Protein AF-A0AAU9BSV6-F1 (afdb_monomer_lite)

Sequence (162 aa):
MNGNPVDPLQFDFNKLWPATAQIPGYRDWLADVELLVTAFCELFERREAGLRLRTLDKAMCPRFHVDRVPARMICSYGGIGTEWLPEYAFERAKLGMGGCGFPDAESGLIADPTAIRQMPAYAVGLMKGENWEGNEGHGLVHRSPQPTAVQPRRLLLTLDML

Structure (mmCIF, N/CA/C/O backbone):
data_AF-A0AAU9BSV6-F1
#
_entry.id   AF-A0AAU9BSV6-F1
#
loop_
_atom_site.group_PDB
_atom_site.id
_atom_site.type_symbol
_atom_site.label_atom_id
_atom_site.label_alt_id
_atom_site.label_comp_id
_atom_site.label_asym_id
_atom_site.label_entity_id
_atom_site.label_seq_id
_atom_site.pdbx_PDB_ins_code
_atom_site.Cartn_x
_atom_site.Cartn_y
_atom_site.Cartn_z
_atom_site.occupancy
_atom_site.B_iso_or_equiv
_atom_site.auth_seq_id
_atom_site.auth_comp_id
_atom_site.auth_asym_id
_atom_site.auth_atom_id
_atom_site.pdbx_PDB_model_num
ATOM 1 N N . MET A 1 1 ? -9.814 25.399 20.131 1.00 39.91 1 MET A N 1
ATOM 2 C CA . MET A 1 1 ? -9.265 24.968 21.434 1.00 39.91 1 MET A CA 1
ATOM 3 C C . MET A 1 1 ? -7.751 24.979 21.328 1.00 39.91 1 MET A C 1
ATOM 5 O O . MET A 1 1 ? -7.236 24.409 20.374 1.00 39.91 1 MET A O 1
ATOM 9 N N . ASN A 1 2 ? -7.066 25.663 22.247 1.00 41.88 2 ASN A N 1
ATOM 10 C CA . ASN A 1 2 ? -5.603 25.696 22.321 1.00 41.88 2 ASN A CA 1
ATOM 11 C C . ASN A 1 2 ? -5.111 24.335 22.829 1.00 41.88 2 ASN A C 1
ATOM 13 O O . ASN A 1 2 ? -5.189 24.060 24.023 1.00 41.88 2 ASN A O 1
ATOM 17 N N . GLY A 1 3 ? -4.692 23.460 21.917 1.00 45.94 3 GLY A N 1
ATOM 18 C CA . GLY A 1 3 ? -4.106 22.173 22.273 1.00 45.94 3 GLY A CA 1
ATOM 19 C C . GLY A 1 3 ? -2.633 22.355 22.611 1.00 45.94 3 GLY A C 1
ATOM 20 O O . GLY A 1 3 ? -1.863 22.777 21.751 1.00 45.94 3 GLY A O 1
ATOM 21 N N . ASN A 1 4 ? -2.247 22.046 23.850 1.00 50.56 4 ASN A N 1
ATOM 22 C CA . ASN A 1 4 ? -0.838 21.894 24.204 1.00 50.56 4 ASN A CA 1
ATOM 23 C C . ASN A 1 4 ? -0.176 20.860 23.270 1.00 50.56 4 ASN A C 1
ATOM 25 O O . ASN A 1 4 ? -0.841 19.891 22.886 1.00 50.56 4 ASN A O 1
ATOM 29 N N . PRO A 1 5 ? 1.110 21.029 22.910 1.00 51.16 5 PRO A N 1
ATOM 30 C CA . PRO A 1 5 ? 1.828 20.033 22.126 1.00 51.16 5 PRO A CA 1
ATOM 31 C C . PRO A 1 5 ? 1.813 18.690 22.862 1.00 51.16 5 PRO A C 1
ATOM 33 O O . PRO A 1 5 ? 2.170 18.615 24.037 1.00 51.16 5 PRO A O 1
ATOM 36 N N . VAL A 1 6 ? 1.377 17.639 22.174 1.00 59.84 6 VAL A N 1
ATOM 37 C CA . VAL A 1 6 ? 1.406 16.273 22.702 1.00 59.84 6 VAL A CA 1
ATOM 38 C C . VAL A 1 6 ? 2.812 15.719 22.506 1.00 59.84 6 VAL A C 1
ATOM 40 O O . VAL A 1 6 ? 3.292 15.683 21.375 1.00 59.84 6 VAL A O 1
ATOM 43 N N . ASP A 1 7 ? 3.457 15.283 23.590 1.00 68.44 7 ASP A N 1
ATOM 44 C CA . ASP A 1 7 ? 4.712 14.530 23.526 1.00 68.44 7 ASP A CA 1
ATOM 45 C C . ASP A 1 7 ? 4.416 13.067 23.140 1.00 68.44 7 ASP A C 1
ATOM 47 O O . ASP A 1 7 ? 3.870 12.313 23.952 1.00 68.44 7 ASP A O 1
ATOM 51 N N . PRO A 1 8 ? 4.769 12.629 21.919 1.00 52.06 8 PRO A N 1
ATOM 52 C CA . PRO A 1 8 ? 4.440 11.295 21.430 1.00 52.06 8 PRO A CA 1
ATOM 53 C C . PRO A 1 8 ? 5.211 10.168 22.132 1.00 52.06 8 PRO A C 1
ATOM 55 O O . PRO A 1 8 ? 4.870 9.006 21.927 1.00 52.06 8 PRO A O 1
ATOM 58 N N . LEU A 1 9 ? 6.236 10.474 22.935 1.00 61.56 9 LEU A N 1
ATOM 59 C CA . LEU A 1 9 ? 7.009 9.471 23.674 1.00 61.56 9 LEU A CA 1
ATOM 60 C C . LEU A 1 9 ? 6.417 9.149 25.052 1.00 61.56 9 LEU A C 1
ATOM 62 O O . LEU A 1 9 ? 6.755 8.117 25.626 1.00 61.56 9 LEU A O 1
ATOM 66 N N . GLN A 1 10 ? 5.548 10.012 25.584 1.00 63.00 10 GLN A N 1
ATOM 67 C CA . GLN A 1 10 ? 4.940 9.841 26.912 1.00 63.00 10 GLN A CA 1
ATOM 68 C C . GLN A 1 10 ? 3.413 9.775 26.884 1.00 63.00 10 GLN A C 1
ATOM 70 O O . GLN A 1 10 ? 2.780 9.448 27.890 1.00 63.00 10 GLN A O 1
ATOM 75 N N . PHE A 1 11 ? 2.799 10.103 25.751 1.00 49.66 11 PHE A N 1
ATOM 76 C CA . PHE A 1 11 ? 1.355 10.142 25.640 1.00 49.66 11 PHE A CA 1
ATOM 77 C C . PHE A 1 11 ? 0.768 8.734 25.510 1.00 49.66 11 PHE A C 1
ATOM 79 O O . PHE A 1 11 ? 1.055 7.999 24.567 1.00 49.66 11 PHE A O 1
ATOM 86 N N . ASP A 1 12 ? -0.089 8.363 26.458 1.00 60.44 12 ASP A N 1
ATOM 87 C CA . ASP A 1 12 ? -0.846 7.115 26.409 1.00 60.44 12 ASP A CA 1
ATOM 88 C C . ASP A 1 12 ? -1.968 7.228 25.369 1.00 60.44 12 ASP A C 1
ATOM 90 O O . ASP A 1 12 ? -3.077 7.690 25.655 1.00 60.44 12 ASP A O 1
ATOM 94 N N . PHE A 1 13 ? -1.666 6.809 24.139 1.00 57.00 13 PHE A N 1
ATOM 95 C CA . PHE A 1 13 ? -2.600 6.846 23.014 1.00 57.00 13 PHE A CA 1
ATOM 96 C C . PHE A 1 13 ? -3.871 6.014 23.255 1.00 57.00 13 PHE A C 1
ATOM 98 O O . PHE A 1 13 ? -4.887 6.285 22.616 1.00 57.00 13 PHE A O 1
ATOM 105 N N . ASN A 1 14 ? -3.885 5.083 24.220 1.00 54.94 14 ASN A N 1
ATOM 106 C CA . ASN A 1 14 ? -5.100 4.343 24.581 1.00 54.94 14 ASN A CA 1
ATOM 107 C C . ASN A 1 14 ? -6.168 5.247 25.223 1.00 54.94 14 ASN A C 1
ATOM 109 O O . ASN A 1 14 ? -7.356 4.931 25.188 1.00 54.94 14 ASN A O 1
ATOM 113 N N . LYS A 1 15 ? -5.776 6.412 25.763 1.00 57.50 15 LYS A N 1
ATOM 114 C CA . LYS A 1 15 ? -6.696 7.409 26.337 1.00 57.50 15 LYS A CA 1
ATOM 115 C C . LYS A 1 15 ? -7.340 8.333 25.300 1.00 57.50 15 LYS A C 1
ATOM 117 O O . LYS A 1 15 ? -8.209 9.120 25.668 1.00 57.50 15 LYS A O 1
ATOM 122 N N . LEU A 1 16 ? -6.969 8.243 24.016 1.00 62.22 16 LEU A N 1
ATOM 123 C CA . LEU A 1 16 ? -7.669 8.964 22.935 1.00 62.22 16 LEU A CA 1
ATOM 124 C C . LEU A 1 16 ? -9.092 8.445 22.723 1.00 62.22 16 LEU A C 1
ATOM 126 O O . LEU A 1 16 ? -9.972 9.201 22.312 1.00 62.22 16 LEU A O 1
ATOM 130 N N . TRP A 1 17 ? -9.305 7.163 23.018 1.00 59.22 17 TRP A N 1
ATOM 131 C CA . TRP A 1 17 ? -10.446 6.395 22.534 1.00 59.22 17 TRP A CA 1
ATOM 132 C C . TRP A 1 17 ? -11.828 6.760 23.116 1.00 59.22 17 TRP A C 1
ATOM 134 O O . TRP A 1 17 ? -12.829 6.421 22.489 1.00 59.22 17 TRP A O 1
ATOM 144 N N . PRO A 1 18 ? -11.960 7.518 24.226 1.00 58.06 18 PRO A N 1
ATOM 145 C CA . PRO A 1 18 ? -13.257 8.100 24.590 1.00 58.06 18 PRO A CA 1
ATOM 146 C C . PRO A 1 18 ? -13.505 9.492 23.983 1.00 58.06 18 PRO A C 1
ATOM 148 O O . PRO A 1 18 ? -14.653 9.867 23.756 1.00 58.06 18 PRO A O 1
ATOM 151 N N . ALA A 1 19 ? -12.454 10.280 23.726 1.00 66.00 19 ALA A N 1
ATOM 152 C CA . ALA A 1 19 ? -12.591 11.689 23.339 1.00 66.00 19 ALA A CA 1
ATOM 153 C C . ALA A 1 19 ? -12.900 11.873 21.844 1.00 66.00 19 ALA A C 1
ATOM 155 O O . ALA A 1 19 ? -13.589 12.817 21.459 1.00 66.00 19 ALA A O 1
ATOM 156 N N . THR A 1 20 ? -12.419 10.959 20.999 1.00 68.81 20 THR A N 1
ATOM 157 C CA . THR A 1 20 ? -12.644 10.976 19.546 1.00 68.81 20 THR A CA 1
ATOM 158 C C . THR A 1 20 ? -13.966 10.337 19.128 1.00 68.81 20 THR A C 1
ATOM 160 O O . THR A 1 20 ? -14.391 10.536 17.993 1.00 68.81 20 THR A O 1
ATOM 163 N N . ALA A 1 21 ? -14.660 9.642 20.038 1.00 70.44 21 ALA A N 1
ATOM 164 C CA . ALA A 1 21 ? -15.938 8.984 19.755 1.00 70.44 21 ALA A CA 1
ATOM 165 C C . ALA A 1 21 ? -17.048 9.947 19.299 1.00 70.44 21 ALA A C 1
ATOM 167 O O . ALA A 1 21 ? -18.020 9.527 18.676 1.00 70.44 21 ALA A O 1
ATOM 168 N N . GLN A 1 22 ? -16.889 11.238 19.597 1.00 76.88 22 GLN A N 1
ATOM 169 C CA . GLN A 1 22 ? -17.812 12.305 19.212 1.00 76.88 22 GLN A CA 1
ATOM 170 C C . GLN A 1 22 ? -17.603 12.800 17.770 1.00 76.88 22 GLN A C 1
ATOM 172 O O . GLN A 1 22 ? -18.392 13.607 17.282 1.00 76.88 22 GLN A O 1
ATOM 177 N N . ILE A 1 23 ? -16.538 12.367 17.083 1.00 82.31 23 ILE A N 1
ATOM 178 C CA . ILE A 1 23 ? -16.285 12.749 15.690 1.00 82.31 23 ILE A CA 1
ATOM 179 C C . ILE A 1 23 ? -17.339 12.066 14.800 1.00 82.31 23 ILE A C 1
ATOM 181 O O . ILE A 1 23 ? -17.473 10.839 14.855 1.00 82.31 23 ILE A O 1
ATOM 185 N N . PRO A 1 24 ? -18.080 12.813 13.957 1.00 84.00 24 PRO A N 1
ATOM 186 C CA . PRO A 1 24 ? -19.007 12.214 13.002 1.00 84.00 24 PRO A CA 1
ATOM 187 C C . PRO A 1 24 ? -18.316 11.155 12.132 1.00 84.00 24 PRO A C 1
ATOM 189 O O . PRO A 1 24 ? -17.232 11.395 11.605 1.00 84.00 24 PRO A O 1
ATOM 192 N N . GLY A 1 25 ? -18.932 9.978 12.001 1.00 85.69 25 GLY A N 1
ATOM 193 C CA . GLY A 1 25 ? -18.373 8.844 11.255 1.00 85.69 25 GLY A CA 1
ATOM 194 C C . GLY A 1 25 ? -17.361 7.988 12.026 1.00 85.69 25 GLY A C 1
ATOM 195 O O . GLY A 1 25 ? -16.912 6.979 11.497 1.00 85.69 25 GLY A O 1
ATOM 196 N N . TYR A 1 26 ? -17.025 8.320 13.280 1.00 84.94 26 TYR A N 1
ATOM 197 C CA . TYR A 1 26 ? -16.110 7.510 14.095 1.00 84.94 26 TYR A CA 1
ATOM 198 C C . TYR A 1 26 ? -16.580 6.059 14.256 1.00 84.94 26 TYR A C 1
ATOM 200 O O . TYR A 1 26 ? -15.791 5.132 14.093 1.00 84.94 26 TYR A O 1
ATOM 208 N N . ARG A 1 27 ? -17.868 5.860 14.570 1.00 85.50 27 ARG A N 1
ATOM 209 C CA . ARG A 1 27 ? -18.440 4.518 14.763 1.00 85.50 27 ARG A CA 1
ATOM 210 C C . ARG A 1 27 ? -18.435 3.710 13.469 1.00 85.50 27 ARG A C 1
ATOM 212 O O . ARG A 1 27 ? -18.104 2.533 13.516 1.00 85.50 27 ARG A O 1
ATOM 219 N N . ASP A 1 28 ? -18.755 4.350 12.349 1.00 90.44 28 ASP A N 1
ATOM 220 C CA . ASP A 1 28 ? -18.769 3.702 11.035 1.00 90.44 28 ASP A CA 1
ATOM 221 C C . ASP A 1 28 ? -17.349 3.331 10.596 1.00 90.44 28 ASP A C 1
ATOM 223 O O . ASP A 1 28 ? -17.113 2.220 10.138 1.00 90.44 28 ASP A O 1
ATOM 227 N N . TRP A 1 29 ? -16.379 4.226 10.812 1.00 89.75 29 TRP A N 1
ATOM 228 C CA . TRP A 1 29 ? -14.970 3.946 10.543 1.00 89.75 29 TRP A CA 1
ATOM 229 C C . TRP A 1 29 ? -14.430 2.811 11.419 1.00 89.75 29 TRP A C 1
ATOM 231 O O . TRP A 1 29 ? -13.718 1.944 10.924 1.00 89.75 29 TRP A O 1
ATOM 241 N N . LEU A 1 30 ? -14.783 2.783 12.708 1.00 89.56 30 LEU A N 1
ATOM 242 C CA . LEU A 1 30 ? -14.380 1.696 13.596 1.00 89.56 30 LEU A CA 1
ATOM 243 C C . LEU A 1 30 ? -14.987 0.356 13.161 1.00 89.56 30 LEU A C 1
ATOM 245 O O . LEU A 1 30 ? -14.270 -0.640 13.122 1.00 89.56 30 LEU A O 1
ATOM 249 N N . ALA A 1 31 ? -16.272 0.344 12.798 1.00 90.94 31 ALA A N 1
ATOM 250 C CA . ALA A 1 31 ? -16.939 -0.848 12.283 1.00 90.94 31 ALA A CA 1
ATOM 251 C C . ALA A 1 31 ? -16.301 -1.342 10.974 1.00 90.94 31 ALA A C 1
ATOM 253 O O . ALA A 1 31 ? -16.149 -2.544 10.783 1.00 90.94 31 ALA A O 1
ATOM 254 N N . ASP A 1 32 ? -15.878 -0.431 10.093 1.00 95.12 32 ASP A N 1
ATOM 255 C CA . ASP A 1 32 ? -15.148 -0.788 8.875 1.00 95.12 32 ASP A CA 1
ATOM 256 C C . ASP A 1 32 ? -13.770 -1.390 9.191 1.00 95.12 32 ASP A C 1
ATOM 258 O O . ASP A 1 32 ? -13.434 -2.456 8.684 1.00 95.12 32 ASP A O 1
ATOM 262 N N . VAL A 1 33 ? -12.992 -0.785 10.096 1.00 94.62 33 VAL A 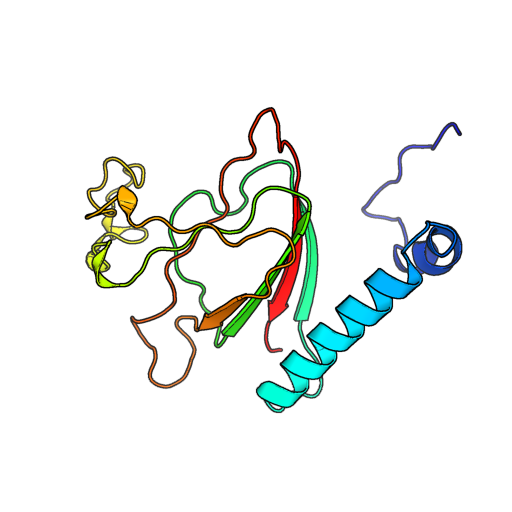N 1
ATOM 263 C CA . VAL A 1 33 ? -11.704 -1.355 10.532 1.00 94.62 33 VAL A CA 1
ATOM 264 C C . VAL A 1 33 ? -11.894 -2.745 11.153 1.00 94.62 33 VAL A C 1
ATOM 266 O O . VAL A 1 33 ? -11.126 -3.655 10.844 1.00 94.62 33 VAL A O 1
ATOM 269 N N . GLU A 1 34 ? -12.915 -2.929 11.994 1.00 95.38 34 GLU A N 1
ATOM 270 C CA . GLU A 1 34 ? -13.261 -4.224 12.594 1.00 95.38 34 GLU A CA 1
ATOM 271 C C . GLU A 1 34 ? -13.641 -5.261 11.531 1.00 95.38 34 GLU A C 1
ATOM 273 O O . GLU A 1 34 ? -13.161 -6.396 11.585 1.00 95.38 34 GLU A O 1
ATOM 278 N N . LEU A 1 35 ? -14.428 -4.864 10.526 1.00 97.00 35 LEU A N 1
ATOM 279 C CA . LEU A 1 35 ? -14.781 -5.708 9.388 1.00 97.00 35 LEU A CA 1
ATOM 280 C C . LEU A 1 35 ? -13.534 -6.139 8.609 1.00 97.00 35 LEU A C 1
ATOM 282 O O . LEU A 1 35 ? -13.371 -7.325 8.327 1.00 97.00 35 LEU A O 1
ATOM 286 N N . LEU A 1 36 ? -12.642 -5.203 8.277 1.00 97.69 36 LEU A N 1
ATOM 287 C CA . LEU A 1 36 ? -11.437 -5.503 7.503 1.00 97.69 36 LEU A CA 1
ATOM 288 C C . LEU A 1 36 ? -10.462 -6.401 8.273 1.00 97.69 36 LEU A C 1
ATOM 290 O O . LEU A 1 36 ? -9.885 -7.315 7.687 1.00 97.69 36 LEU A O 1
ATOM 294 N N . VAL A 1 37 ? -10.292 -6.172 9.580 1.00 97.38 37 VAL A N 1
ATOM 295 C CA . VAL A 1 37 ? -9.463 -7.033 10.438 1.00 97.38 37 VAL A CA 1
ATOM 296 C C . VAL A 1 37 ? -10.058 -8.430 10.540 1.00 97.38 37 VAL A C 1
ATOM 298 O O . VAL A 1 37 ? -9.333 -9.402 10.341 1.00 97.38 37 VAL A O 1
ATOM 301 N N . THR A 1 38 ? -11.363 -8.533 10.795 1.00 97.25 38 THR A N 1
ATOM 302 C CA . THR A 1 38 ? -12.063 -9.821 10.884 1.00 97.25 38 THR A CA 1
ATOM 303 C C . THR A 1 38 ? -11.934 -10.597 9.578 1.00 97.25 38 THR A C 1
ATOM 305 O O . THR A 1 38 ? -11.445 -11.723 9.588 1.00 97.25 38 THR A O 1
ATOM 308 N N . ALA A 1 39 ? -12.252 -9.969 8.444 1.00 97.81 39 ALA A N 1
ATOM 309 C CA . ALA A 1 39 ? -12.161 -10.599 7.130 1.00 97.81 39 ALA A CA 1
ATOM 310 C C . ALA A 1 39 ? -10.730 -11.046 6.788 1.00 97.81 39 ALA A C 1
ATOM 312 O O . ALA A 1 39 ? -10.536 -12.126 6.233 1.00 97.81 39 ALA A O 1
ATOM 313 N N . PHE A 1 40 ? -9.713 -10.246 7.128 1.00 98.19 40 PHE A N 1
ATOM 314 C CA . PHE A 1 40 ? -8.312 -10.616 6.919 1.00 98.19 40 PHE A CA 1
ATOM 315 C C . PHE A 1 40 ? -7.896 -11.811 7.788 1.00 98.19 40 PHE A C 1
ATOM 317 O O . PHE A 1 40 ? -7.263 -12.742 7.292 1.00 98.19 40 PHE A O 1
ATOM 324 N N . CYS A 1 41 ? -8.259 -11.801 9.073 1.00 97.56 41 CYS A N 1
ATOM 325 C CA . CYS A 1 41 ? -7.984 -12.897 10.001 1.00 97.56 41 CYS A CA 1
ATOM 326 C C . CYS A 1 41 ? -8.661 -14.200 9.561 1.00 97.56 41 CYS A C 1
ATOM 328 O O . CYS A 1 41 ? -8.006 -15.239 9.539 1.00 97.56 41 CYS A O 1
ATOM 330 N N . GLU A 1 42 ? -9.933 -14.143 9.163 1.00 97.94 42 GLU A N 1
ATOM 331 C CA . GLU A 1 42 ? -10.675 -15.302 8.657 1.00 97.94 42 GLU A CA 1
ATOM 332 C C . GLU A 1 42 ? -10.061 -15.849 7.367 1.00 97.94 42 GLU A C 1
ATOM 334 O O . GLU A 1 42 ? -9.821 -17.050 7.265 1.00 97.94 42 GLU A O 1
ATOM 339 N N . LEU A 1 43 ? -9.736 -14.975 6.407 1.00 97.56 43 LEU A N 1
ATOM 340 C CA . LEU A 1 43 ? -9.166 -15.372 5.117 1.00 97.56 43 LEU A CA 1
ATOM 341 C C . LEU A 1 43 ? -7.833 -16.121 5.250 1.00 97.56 43 LEU A C 1
ATOM 343 O O . LEU A 1 43 ? -7.528 -16.983 4.428 1.00 97.56 43 LEU A O 1
ATOM 347 N N . PHE A 1 44 ? -7.028 -15.771 6.252 1.00 96.81 44 PHE A N 1
ATOM 348 C CA . PHE A 1 44 ? -5.701 -16.351 6.468 1.00 96.81 44 PHE A CA 1
ATOM 349 C C . PHE A 1 44 ? -5.614 -17.276 7.679 1.00 96.81 44 PHE A C 1
ATOM 351 O O . PHE A 1 44 ? -4.504 -17.643 8.072 1.00 96.81 44 PHE A O 1
ATOM 358 N N . GLU A 1 45 ? -6.758 -17.627 8.270 1.00 97.00 45 GLU A N 1
ATOM 359 C CA . GLU A 1 45 ? -6.862 -18.499 9.443 1.00 97.00 45 GLU A CA 1
ATOM 360 C C . GLU A 1 45 ? -5.959 -18.037 10.605 1.00 97.00 45 GLU A C 1
ATOM 362 O O . GLU A 1 45 ? -5.267 -18.820 11.262 1.00 97.00 45 GLU A O 1
ATOM 367 N N . ARG A 1 46 ? -5.933 -16.723 10.859 1.00 96.12 46 ARG A N 1
ATOM 368 C CA . ARG A 1 46 ? -5.152 -16.102 11.938 1.00 96.12 46 ARG A CA 1
ATOM 369 C C . ARG A 1 46 ? -6.057 -15.666 13.080 1.00 96.12 46 ARG A C 1
ATOM 371 O O . ARG A 1 46 ? -7.160 -15.180 12.871 1.00 96.12 46 ARG A O 1
ATOM 378 N N . ARG A 1 47 ? -5.554 -15.788 14.313 1.00 94.19 47 ARG A N 1
ATOM 379 C CA . ARG A 1 47 ? -6.244 -15.278 15.511 1.00 94.19 47 ARG A CA 1
ATOM 380 C C . ARG A 1 47 ? -6.217 -13.748 15.581 1.00 94.19 47 ARG A C 1
ATOM 382 O O . ARG A 1 47 ? -7.118 -13.139 16.143 1.00 94.19 47 ARG A O 1
ATOM 389 N N . GLU A 1 48 ? -5.153 -13.142 15.074 1.00 91.94 48 GLU A N 1
ATOM 390 C CA . GLU A 1 48 ? -4.896 -11.708 15.155 1.00 91.94 48 GLU A CA 1
ATOM 391 C C . GLU A 1 48 ? -4.081 -11.236 13.951 1.00 91.94 48 GLU A C 1
ATOM 393 O O . GLU A 1 48 ? -3.394 -12.027 13.301 1.00 91.94 48 GLU A O 1
ATOM 398 N N . ALA A 1 49 ? -4.160 -9.935 13.671 1.00 95.06 49 ALA A N 1
ATOM 399 C CA . ALA A 1 49 ? -3.445 -9.279 12.588 1.00 95.06 49 ALA A CA 1
ATOM 400 C C . ALA A 1 49 ? -2.636 -8.094 13.119 1.00 95.06 49 ALA A C 1
ATOM 402 O O . ALA A 1 49 ? -3.054 -7.377 14.033 1.00 95.06 49 ALA A O 1
ATOM 403 N N . GLY A 1 50 ? -1.484 -7.854 12.503 1.00 96.06 50 GLY A N 1
ATOM 404 C CA . GLY A 1 50 ? -0.674 -6.676 12.749 1.00 96.06 50 GLY A CA 1
ATOM 405 C C . GLY A 1 50 ? -1.333 -5.475 12.090 1.00 96.06 50 GLY A C 1
ATOM 406 O O . GLY A 1 50 ? -1.221 -5.301 10.879 1.00 96.06 50 GLY A O 1
ATOM 407 N N . LEU A 1 51 ? -2.014 -4.642 12.876 1.00 95.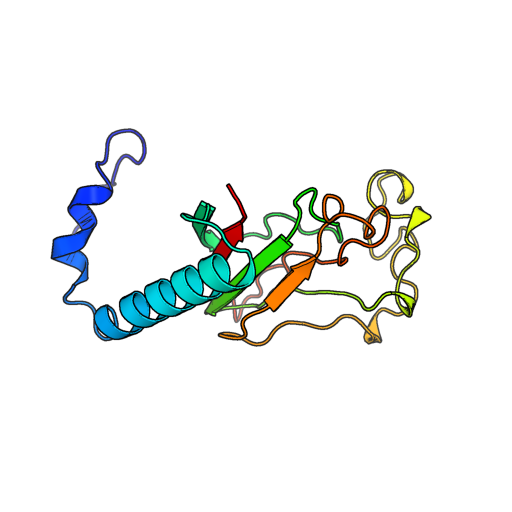56 51 LEU A N 1
ATOM 408 C CA . LEU A 1 51 ? -2.666 -3.433 12.382 1.00 95.56 51 LEU A CA 1
ATOM 409 C C . LEU A 1 51 ? -1.724 -2.234 12.441 1.00 95.56 51 LEU A C 1
ATOM 411 O O . LEU A 1 51 ? -1.108 -1.938 13.466 1.00 95.56 51 LEU A O 1
ATOM 415 N N . ARG A 1 52 ? -1.669 -1.477 11.346 1.00 95.19 52 ARG A N 1
ATOM 416 C CA . ARG A 1 52 ? -0.977 -0.191 11.304 1.00 95.19 52 ARG A CA 1
ATOM 417 C C . ARG A 1 52 ? -1.838 0.848 10.603 1.00 95.19 52 ARG A C 1
ATOM 419 O O . ARG A 1 52 ? -2.173 0.701 9.434 1.00 95.19 52 ARG A O 1
ATOM 426 N N . LEU A 1 53 ? -2.121 1.936 11.312 1.00 93.19 53 LEU A N 1
ATOM 427 C CA . LEU A 1 53 ? -2.803 3.114 10.788 1.00 93.19 53 LEU A CA 1
ATOM 428 C C . LEU A 1 53 ? -1.833 4.298 10.788 1.00 93.19 53 LEU A C 1
ATOM 430 O O . LEU A 1 53 ? -1.206 4.590 11.807 1.00 93.19 53 LEU A O 1
ATOM 434 N N . ARG A 1 54 ? -1.674 4.976 9.648 1.00 91.44 54 ARG A N 1
ATOM 435 C CA . ARG A 1 54 ? -0.758 6.117 9.518 1.00 91.44 54 ARG A CA 1
ATOM 436 C C . ARG A 1 54 ? -1.357 7.241 8.693 1.00 91.44 54 ARG A C 1
ATOM 438 O O . ARG A 1 54 ? -1.831 7.018 7.584 1.00 91.44 54 ARG A O 1
ATOM 445 N N . THR A 1 55 ? -1.199 8.463 9.185 1.00 91.75 55 THR A N 1
ATOM 446 C CA . THR A 1 55 ? -1.313 9.669 8.361 1.00 91.75 55 THR A CA 1
ATOM 447 C C . THR A 1 55 ? 0.042 9.954 7.725 1.00 91.75 55 THR A C 1
ATOM 449 O O . THR A 1 55 ? 1.058 9.998 8.419 1.00 91.75 55 THR A O 1
ATOM 452 N N . LEU A 1 56 ? 0.068 10.125 6.407 1.00 89.62 56 LEU A N 1
ATOM 453 C CA . LEU A 1 56 ? 1.285 10.309 5.621 1.00 89.62 56 LEU A CA 1
ATOM 454 C C . LEU A 1 56 ? 1.192 11.604 4.821 1.00 89.62 56 LEU A C 1
ATOM 456 O O . LEU A 1 56 ? 0.241 11.788 4.071 1.00 89.62 56 LEU A O 1
ATOM 460 N N . ASP A 1 57 ? 2.192 12.468 4.960 1.00 89.44 57 ASP A N 1
ATOM 461 C CA . ASP A 1 57 ? 2.421 13.690 4.166 1.00 89.44 57 ASP A CA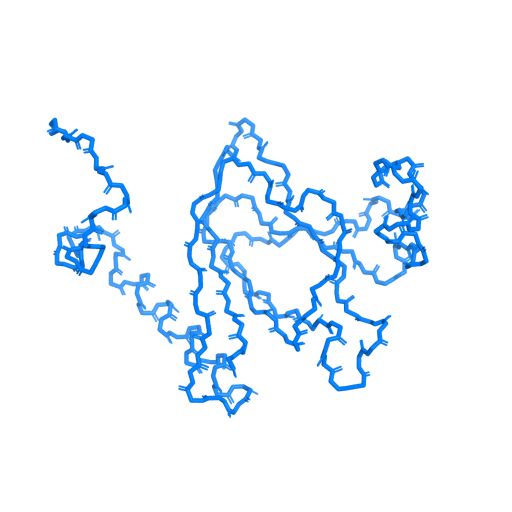 1
ATOM 462 C C . ASP A 1 57 ? 3.697 13.604 3.311 1.00 89.44 57 ASP A C 1
ATOM 464 O O . ASP A 1 57 ? 4.093 14.555 2.642 1.00 89.44 57 ASP A O 1
ATOM 468 N N . LYS A 1 58 ? 4.321 12.424 3.292 1.00 89.06 58 LYS A N 1
ATOM 469 C CA . LYS A 1 58 ? 5.425 12.046 2.411 1.00 89.06 58 LYS A CA 1
ATOM 470 C C . LYS A 1 58 ? 5.293 10.581 2.014 1.00 89.06 58 LYS A C 1
ATOM 472 O O . LYS A 1 58 ? 4.744 9.774 2.771 1.00 89.06 58 LYS A O 1
ATOM 477 N N . ALA A 1 59 ? 5.822 10.224 0.847 1.00 86.94 59 ALA A N 1
ATOM 478 C CA . ALA A 1 59 ? 5.897 8.831 0.433 1.00 86.94 59 ALA A CA 1
ATOM 479 C C . ALA A 1 59 ? 6.847 8.052 1.361 1.00 86.94 59 ALA A C 1
ATOM 481 O O . ALA A 1 59 ? 8.004 8.432 1.528 1.00 86.94 59 ALA A O 1
ATOM 482 N N . MET A 1 60 ? 6.368 6.962 1.975 1.00 85.31 60 MET A N 1
ATOM 483 C CA . MET A 1 60 ? 7.220 6.105 2.822 1.00 85.31 60 MET A CA 1
ATOM 484 C C . MET A 1 60 ? 8.182 5.259 1.986 1.00 85.31 60 MET A C 1
ATOM 486 O O . MET A 1 60 ? 9.352 5.125 2.327 1.00 85.31 60 MET A O 1
ATOM 490 N N . CYS A 1 61 ? 7.668 4.713 0.884 1.00 91.69 61 CYS A N 1
ATOM 491 C CA . CYS A 1 61 ? 8.391 3.865 -0.054 1.00 91.69 61 CYS A CA 1
ATOM 492 C C . CYS A 1 61 ? 8.130 4.410 -1.465 1.00 91.69 61 CYS A C 1
ATOM 494 O O . CYS A 1 61 ? 7.233 3.908 -2.142 1.00 91.69 61 CYS A O 1
ATOM 496 N N . PRO A 1 62 ? 8.825 5.489 -1.875 1.00 92.25 62 PRO A N 1
ATOM 497 C CA . PRO A 1 62 ? 8.575 6.161 -3.153 1.00 92.25 62 PRO A CA 1
ATOM 498 C C . PRO A 1 62 ? 9.037 5.349 -4.366 1.00 92.25 62 PRO A C 1
ATOM 500 O O . PRO A 1 62 ? 8.639 5.656 -5.483 1.00 92.25 62 PRO A O 1
ATOM 503 N N . ARG A 1 63 ? 9.880 4.331 -4.153 1.00 94.94 63 ARG A N 1
ATOM 504 C CA . ARG A 1 63 ? 10.326 3.412 -5.202 1.00 94.94 63 ARG A CA 1
ATOM 505 C C . ARG A 1 63 ? 9.452 2.166 -5.248 1.00 94.94 63 ARG A C 1
ATOM 507 O O . ARG A 1 63 ? 9.018 1.674 -4.199 1.00 94.94 63 ARG A O 1
ATOM 514 N N . PHE A 1 64 ? 9.238 1.652 -6.451 1.00 97.12 64 PHE A N 1
ATOM 515 C CA . PHE A 1 64 ? 8.622 0.353 -6.673 1.00 97.12 64 PHE A CA 1
ATOM 516 C C . PHE A 1 64 ? 9.431 -0.742 -5.981 1.00 97.12 64 PHE A C 1
ATOM 518 O O . PHE A 1 64 ? 10.651 -0.845 -6.117 1.00 97.12 64 PHE A O 1
ATOM 525 N N . HIS A 1 65 ? 8.731 -1.534 -5.181 1.00 96.62 65 HIS A N 1
ATOM 526 C CA . HIS A 1 65 ? 9.302 -2.609 -4.391 1.00 96.62 65 HIS A CA 1
ATOM 527 C C . HIS A 1 65 ? 8.268 -3.712 -4.185 1.00 96.62 65 HIS A C 1
ATOM 529 O O . HIS A 1 65 ? 7.101 -3.588 -4.557 1.00 96.62 65 HIS A O 1
ATOM 535 N N . VAL A 1 66 ? 8.734 -4.788 -3.568 1.00 96.88 66 VAL A N 1
ATOM 536 C CA . VAL A 1 66 ? 7.919 -5.899 -3.091 1.00 96.88 66 VAL A CA 1
ATOM 537 C C . VAL A 1 66 ? 8.072 -5.994 -1.581 1.00 96.88 66 VAL A C 1
ATOM 539 O O . VAL A 1 66 ? 9.143 -5.699 -1.038 1.00 96.88 66 VAL A O 1
ATOM 542 N N . ASP A 1 67 ? 7.012 -6.408 -0.899 1.00 96.06 67 ASP A N 1
ATOM 543 C CA . ASP A 1 67 ? 7.069 -6.655 0.536 1.00 96.06 67 ASP A CA 1
ATOM 544 C C . ASP A 1 67 ? 7.598 -8.064 0.832 1.00 96.06 67 ASP A C 1
ATOM 546 O O . ASP A 1 67 ? 7.248 -9.039 0.165 1.00 96.06 67 ASP A O 1
ATOM 550 N N . ARG A 1 68 ? 8.398 -8.187 1.897 1.00 95.44 68 ARG A N 1
ATOM 551 C CA . ARG A 1 68 ? 8.844 -9.476 2.457 1.00 95.44 68 ARG A CA 1
ATOM 552 C C . ARG A 1 68 ? 7.922 -9.929 3.586 1.00 95.44 68 ARG A C 1
ATOM 554 O O . ARG A 1 68 ? 8.345 -10.090 4.727 1.00 95.44 68 ARG A O 1
ATOM 561 N N . VAL A 1 69 ? 6.647 -10.071 3.252 1.00 96.12 69 VAL A N 1
ATOM 562 C CA . VAL A 1 69 ? 5.594 -10.647 4.100 1.00 96.12 69 VAL A CA 1
ATOM 563 C C . VAL A 1 69 ? 4.828 -11.687 3.277 1.00 96.12 69 VAL A C 1
ATOM 565 O O . VAL A 1 69 ? 4.956 -11.675 2.051 1.00 96.12 69 VAL A O 1
ATOM 568 N N . PRO A 1 70 ? 4.045 -12.590 3.890 1.00 96.31 70 PRO A N 1
ATOM 569 C CA . PRO A 1 70 ? 3.205 -13.505 3.122 1.00 96.31 70 PRO A CA 1
ATOM 570 C C . PRO A 1 70 ? 2.126 -12.743 2.343 1.00 96.31 70 PRO A C 1
ATOM 572 O O . PRO A 1 70 ? 2.056 -12.797 1.118 1.00 96.31 70 PRO A O 1
ATOM 575 N N . ALA A 1 71 ? 1.325 -11.944 3.039 1.00 97.19 71 ALA A N 1
ATOM 576 C CA . ALA A 1 71 ? 0.372 -11.045 2.413 1.00 97.19 71 ALA A CA 1
ATOM 577 C C . ALA A 1 71 ? 0.194 -9.783 3.252 1.00 97.19 71 ALA A C 1
ATOM 579 O O . ALA A 1 71 ? 0.378 -9.809 4.471 1.00 97.19 71 ALA A O 1
ATOM 580 N N . ARG A 1 72 ? -0.193 -8.700 2.579 1.00 97.94 72 ARG A N 1
ATOM 581 C CA . ARG A 1 72 ? -0.565 -7.428 3.190 1.00 97.94 72 ARG A CA 1
ATOM 582 C C . ARG A 1 72 ? -1.898 -6.965 2.636 1.00 97.94 72 ARG A C 1
ATOM 584 O O . ARG A 1 72 ? -2.067 -6.871 1.419 1.00 97.94 72 ARG A O 1
ATOM 591 N N . MET A 1 73 ? -2.819 -6.610 3.521 1.00 98.31 73 MET A N 1
ATOM 592 C CA . MET A 1 73 ? -3.961 -5.789 3.140 1.00 98.31 73 MET A CA 1
ATOM 593 C C . MET A 1 73 ? -3.565 -4.317 3.213 1.00 98.31 73 MET A C 1
ATOM 595 O O . MET A 1 73 ? -2.885 -3.901 4.151 1.00 98.31 73 MET A O 1
ATOM 599 N N . ILE A 1 74 ? -4.011 -3.518 2.253 1.00 97.62 74 ILE A N 1
ATOM 600 C CA . ILE A 1 74 ? -3.796 -2.075 2.224 1.00 97.62 74 ILE A CA 1
ATOM 601 C C . ILE A 1 74 ? -5.094 -1.359 1.856 1.00 97.62 74 ILE A C 1
ATOM 603 O O . ILE A 1 74 ? -5.796 -1.757 0.929 1.00 97.62 74 ILE A O 1
ATOM 607 N N . CYS A 1 75 ? -5.409 -0.290 2.581 1.00 97.44 75 CYS A N 1
ATOM 608 C CA . CYS A 1 75 ? -6.540 0.584 2.294 1.00 97.44 75 CYS A CA 1
ATOM 609 C C . CYS A 1 75 ? -6.123 2.040 2.515 1.00 97.44 75 CYS A C 1
ATOM 611 O O . CYS A 1 75 ? -5.593 2.399 3.569 1.00 97.44 75 CYS A O 1
ATOM 613 N N . SER A 1 76 ? -6.339 2.889 1.510 1.00 94.56 76 SER A N 1
ATOM 614 C CA . SER A 1 76 ? -6.181 4.340 1.651 1.00 94.56 76 SER A CA 1
ATOM 615 C C . SER A 1 76 ? -7.553 4.962 1.895 1.00 94.56 76 SER A C 1
ATOM 617 O O . SER A 1 76 ? -8.267 5.260 0.942 1.00 94.56 76 SER A O 1
ATOM 619 N N . TYR A 1 77 ? -7.923 5.160 3.162 1.00 91.44 77 TYR A N 1
ATOM 620 C CA . TYR A 1 77 ? -9.210 5.752 3.557 1.00 91.44 77 TYR A CA 1
ATOM 621 C C . TYR A 1 77 ? -9.407 7.175 3.043 1.00 91.44 77 TYR A C 1
ATOM 623 O O . TYR A 1 77 ? -10.524 7.645 2.904 1.00 91.44 77 TYR A O 1
ATOM 631 N N . GLY A 1 78 ? -8.330 7.899 2.779 1.00 88.50 78 GLY A N 1
ATOM 632 C CA . GLY A 1 78 ? -8.416 9.229 2.200 1.00 88.50 78 GLY A CA 1
ATOM 633 C C . GLY A 1 78 ? -7.074 9.643 1.641 1.00 88.50 78 GLY A C 1
ATOM 634 O O . GLY A 1 78 ? -6.040 9.223 2.158 1.00 88.50 78 GLY A O 1
ATOM 635 N N . GLY A 1 79 ? -7.094 10.467 0.596 1.00 90.44 79 GLY A N 1
ATOM 636 C CA . GLY A 1 79 ? -5.899 10.879 -0.136 1.00 90.44 79 GLY A CA 1
ATOM 637 C C . GLY A 1 79 ? -5.498 9.901 -1.241 1.00 90.44 79 GLY A C 1
ATOM 638 O O . GLY A 1 79 ? -6.294 9.081 -1.693 1.00 90.44 79 GLY A O 1
ATOM 639 N N . ILE A 1 80 ? -4.257 10.034 -1.706 1.00 93.38 80 ILE A N 1
ATOM 640 C CA . ILE A 1 80 ? -3.746 9.309 -2.872 1.00 93.38 80 ILE A CA 1
ATOM 641 C C . ILE A 1 80 ? -3.472 7.823 -2.557 1.00 93.38 80 ILE A C 1
ATOM 643 O O . ILE A 1 80 ? -2.786 7.479 -1.588 1.00 93.38 80 ILE A O 1
ATOM 647 N N . GLY A 1 81 ? -4.050 6.921 -3.351 1.00 95.31 81 GLY A N 1
ATOM 648 C CA . GLY A 1 81 ? -3.976 5.477 -3.114 1.00 95.31 81 GLY A CA 1
ATOM 649 C C . GLY A 1 81 ? -2.676 4.853 -3.607 1.00 95.31 81 GLY A C 1
ATOM 650 O O . GLY A 1 81 ? -1.998 5.412 -4.450 1.00 95.31 81 GLY A O 1
ATOM 651 N N . THR A 1 82 ? -2.298 3.699 -3.066 1.00 96.81 82 THR A N 1
ATOM 652 C CA . THR A 1 82 ? -1.071 2.978 -3.457 1.00 96.81 82 THR A CA 1
ATOM 653 C C . THR A 1 82 ? -1.018 2.708 -4.964 1.00 96.81 82 THR A C 1
ATOM 655 O O . THR A 1 82 ? -2.023 2.328 -5.565 1.00 96.81 82 THR A O 1
ATOM 658 N N . GLU A 1 83 ? 0.159 2.891 -5.564 1.00 97.69 83 GLU A N 1
ATOM 659 C CA . GLU A 1 83 ? 0.404 2.570 -6.971 1.00 97.69 83 GLU A CA 1
ATOM 660 C C . GLU A 1 83 ? 0.998 1.170 -7.100 1.00 97.69 83 GLU A C 1
ATOM 662 O O . GLU A 1 83 ? 1.802 0.756 -6.264 1.00 97.69 83 GLU A O 1
ATOM 667 N N . TRP A 1 84 ? 0.637 0.453 -8.158 1.00 98.12 84 TRP A N 1
ATOM 668 C CA . TRP A 1 84 ? 1.128 -0.887 -8.456 1.00 98.12 84 TRP A CA 1
ATOM 669 C C . TRP A 1 84 ? 1.289 -1.097 -9.960 1.00 98.12 84 TRP A C 1
ATOM 671 O O . TRP A 1 84 ? 0.700 -0.380 -10.773 1.00 98.12 84 TRP A O 1
ATOM 681 N N . LEU A 1 85 ? 2.107 -2.081 -10.319 1.00 98.00 85 LEU A N 1
ATOM 682 C CA . LEU A 1 85 ? 2.389 -2.442 -11.704 1.00 98.00 85 LEU A CA 1
ATOM 683 C C . LEU A 1 85 ? 1.997 -3.902 -11.966 1.00 98.00 85 LEU A C 1
ATOM 685 O O . LEU A 1 85 ? 2.281 -4.763 -11.131 1.00 98.00 85 LEU A O 1
ATOM 689 N N . PRO A 1 86 ? 1.348 -4.207 -13.104 1.00 96.94 86 PRO A N 1
ATOM 690 C CA . PRO A 1 86 ? 1.170 -5.588 -13.539 1.00 96.94 86 PRO A CA 1
ATOM 691 C C . PRO A 1 86 ? 2.510 -6.191 -13.991 1.00 96.94 86 PRO A C 1
ATOM 693 O O . PRO A 1 86 ? 3.381 -5.465 -14.462 1.00 96.94 86 PRO A O 1
ATOM 696 N N . GLU A 1 87 ? 2.652 -7.518 -13.900 1.00 94.81 87 GLU A N 1
ATOM 697 C CA . GLU A 1 87 ? 3.928 -8.231 -14.132 1.00 94.81 87 GLU A CA 1
ATOM 698 C C . GLU A 1 87 ? 4.584 -7.912 -15.485 1.00 94.81 87 GLU A C 1
ATOM 700 O O . GLU A 1 87 ? 5.798 -7.802 -15.576 1.00 94.81 87 GLU A O 1
ATOM 705 N N . TYR A 1 88 ? 3.791 -7.699 -16.539 1.00 96.12 88 TYR A N 1
ATOM 706 C CA . TYR A 1 88 ? 4.313 -7.399 -17.878 1.00 96.12 88 TYR A CA 1
ATOM 707 C C . TYR A 1 88 ? 4.898 -5.983 -18.024 1.00 96.12 88 TYR A C 1
ATOM 709 O O . TYR A 1 88 ? 5.529 -5.687 -19.034 1.00 96.12 88 TYR A O 1
ATOM 717 N N . ALA A 1 89 ? 4.629 -5.078 -17.079 1.00 97.25 89 ALA A N 1
ATOM 718 C CA . ALA A 1 89 ? 4.921 -3.652 -17.221 1.00 97.25 89 ALA A CA 1
ATOM 719 C C . ALA A 1 89 ? 6.263 -3.229 -16.606 1.00 97.25 89 ALA A C 1
ATOM 721 O O . ALA A 1 89 ? 6.605 -2.042 -16.628 1.00 97.25 89 ALA A O 1
ATOM 722 N N . PHE A 1 90 ? 7.027 -4.169 -16.047 1.00 96.88 90 PHE A N 1
ATOM 723 C CA . PHE A 1 90 ? 8.310 -3.885 -15.420 1.00 96.88 90 PHE A CA 1
ATOM 724 C C . PHE A 1 90 ? 9.307 -5.033 -15.572 1.00 96.88 90 PHE A C 1
ATOM 726 O O . PHE A 1 90 ? 8.949 -6.174 -15.833 1.00 96.88 90 PHE A O 1
ATOM 733 N N . GLU A 1 91 ? 10.577 -4.713 -15.351 1.00 95.94 91 GLU A N 1
ATOM 734 C CA . GLU A 1 91 ? 11.685 -5.658 -15.397 1.00 95.94 91 GLU A CA 1
ATOM 735 C C . GLU A 1 91 ? 12.133 -6.034 -13.987 1.00 95.94 91 GLU A C 1
ATOM 737 O O . GLU A 1 91 ? 12.848 -5.290 -13.310 1.00 95.94 91 GLU A O 1
ATOM 742 N N . ARG A 1 92 ? 11.725 -7.218 -13.529 1.00 94.06 92 ARG A N 1
ATOM 743 C CA . ARG A 1 92 ? 11.900 -7.659 -12.136 1.00 94.06 92 ARG A CA 1
ATOM 744 C C . ARG A 1 92 ? 13.354 -7.683 -11.670 1.00 94.06 92 ARG A C 1
ATOM 746 O O . ARG A 1 92 ? 13.645 -7.32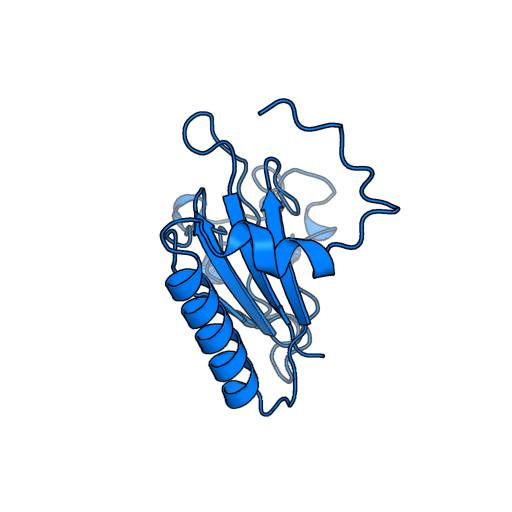0 -10.531 1.00 94.06 92 ARG A O 1
ATOM 753 N N . ALA A 1 93 ? 14.277 -8.029 -12.568 1.00 93.56 93 ALA A N 1
ATOM 754 C CA . ALA A 1 93 ? 15.716 -8.027 -12.304 1.00 93.56 93 ALA A CA 1
ATOM 755 C C . ALA A 1 93 ? 16.267 -6.638 -11.926 1.00 93.56 93 ALA A C 1
ATOM 757 O O . ALA A 1 93 ? 17.353 -6.549 -11.359 1.00 93.56 93 ALA A O 1
ATOM 758 N N . LYS A 1 94 ? 15.524 -5.561 -12.215 1.00 94.19 94 LYS A N 1
ATOM 759 C CA . LYS A 1 94 ? 15.909 -4.175 -11.931 1.00 94.19 94 LYS A CA 1
ATOM 760 C C . LYS A 1 94 ? 15.300 -3.614 -10.644 1.00 94.19 94 LYS A C 1
ATOM 762 O O . LYS A 1 94 ? 15.539 -2.454 -10.312 1.00 94.19 94 LYS A O 1
ATOM 767 N N . LEU A 1 95 ? 14.539 -4.410 -9.891 1.00 93.19 95 LEU A N 1
ATOM 768 C CA . LEU A 1 95 ? 14.046 -4.000 -8.576 1.00 93.19 95 LEU A CA 1
ATOM 769 C C . LEU A 1 95 ? 15.204 -3.814 -7.582 1.00 93.19 95 LEU A C 1
ATOM 771 O O . LEU A 1 95 ? 16.198 -4.545 -7.584 1.00 93.19 95 LEU A O 1
ATOM 775 N N . GLY A 1 96 ? 15.060 -2.839 -6.681 1.00 89.00 96 GLY A N 1
ATOM 776 C CA . GLY A 1 96 ? 16.027 -2.590 -5.612 1.00 89.00 96 GLY A CA 1
ATOM 777 C C . GLY A 1 96 ? 17.431 -2.278 -6.141 1.00 89.00 96 GLY A C 1
ATOM 778 O O . GLY A 1 96 ? 17.642 -1.269 -6.810 1.00 89.00 96 GLY A O 1
ATOM 779 N N . MET A 1 97 ? 18.405 -3.133 -5.814 1.00 87.00 97 MET A N 1
ATOM 780 C CA . MET A 1 97 ? 19.799 -2.955 -6.248 1.00 87.00 97 MET A CA 1
ATOM 781 C C . MET A 1 97 ? 19.994 -3.164 -7.754 1.00 87.00 97 MET A C 1
ATOM 783 O O . MET A 1 97 ? 20.952 -2.631 -8.311 1.00 87.00 97 MET A O 1
ATOM 787 N N . GLY A 1 98 ? 19.080 -3.876 -8.421 1.00 87.50 98 GLY A N 1
ATOM 788 C CA . GLY A 1 98 ? 19.132 -4.094 -9.866 1.00 87.50 98 GLY A CA 1
ATOM 789 C C . GLY A 1 98 ? 18.963 -2.817 -10.692 1.00 87.50 98 GLY A C 1
ATOM 790 O O . GLY A 1 98 ? 19.367 -2.776 -11.848 1.00 87.50 98 GLY A O 1
ATOM 791 N N . GLY A 1 99 ? 18.421 -1.752 -10.094 1.00 85.31 99 GLY A N 1
ATOM 792 C CA . GLY A 1 99 ? 18.327 -0.433 -10.718 1.00 85.31 99 GLY A CA 1
ATOM 793 C C . GLY A 1 99 ? 19.619 0.386 -10.637 1.00 85.31 99 GLY A C 1
ATOM 794 O O . GLY A 1 99 ? 19.605 1.555 -11.003 1.00 85.31 99 GLY A O 1
ATOM 795 N N . CYS A 1 100 ? 20.714 -0.176 -10.107 1.00 86.94 100 CYS A N 1
ATOM 796 C CA . CYS A 1 100 ? 22.033 0.465 -9.982 1.00 86.94 100 CYS A CA 1
ATOM 797 C C . CYS A 1 100 ? 22.017 1.850 -9.303 1.00 86.94 100 CYS A C 1
ATOM 799 O O . CYS A 1 100 ? 22.864 2.694 -9.576 1.00 86.94 100 CYS A O 1
ATOM 801 N N . GLY A 1 101 ? 21.052 2.089 -8.409 1.00 85.88 101 GLY A N 1
ATOM 802 C CA . GLY A 1 101 ? 20.888 3.369 -7.713 1.00 85.88 101 GLY A CA 1
ATOM 803 C C . GLY A 1 101 ? 20.136 4.445 -8.502 1.00 85.88 101 GLY A C 1
ATOM 804 O O . GLY A 1 101 ? 19.846 5.494 -7.930 1.00 85.88 101 GLY A O 1
ATOM 805 N N . PHE A 1 102 ? 19.762 4.187 -9.758 1.00 89.88 102 PHE A N 1
ATOM 806 C CA . PHE A 1 102 ? 18.946 5.108 -10.543 1.00 89.88 102 PHE A CA 1
ATOM 807 C C . PHE A 1 102 ? 17.490 5.151 -10.042 1.00 89.88 102 PHE A C 1
ATOM 809 O O . PHE A 1 102 ? 16.982 4.153 -9.511 1.00 89.88 102 PHE A O 1
ATOM 816 N N . PRO A 1 103 ? 16.795 6.292 -10.209 1.00 91.38 103 PRO A N 1
ATOM 817 C CA . PRO A 1 103 ? 15.350 6.380 -10.008 1.00 91.38 103 PRO A CA 1
ATOM 818 C C . PRO A 1 103 ? 14.584 5.397 -10.904 1.00 91.38 103 PRO A C 1
ATOM 820 O O . PRO A 1 103 ? 15.036 5.083 -12.001 1.00 91.38 103 PRO A O 1
ATOM 823 N N . ASP A 1 104 ? 13.387 4.968 -10.488 1.00 93.06 104 ASP A N 1
ATOM 824 C CA . ASP A 1 104 ? 12.572 3.991 -11.237 1.00 93.06 104 ASP A CA 1
ATOM 825 C C . ASP A 1 104 ? 12.298 4.404 -12.696 1.00 93.06 104 ASP A C 1
ATOM 827 O O . ASP A 1 104 ? 12.205 3.549 -13.575 1.00 93.06 104 ASP A O 1
ATOM 831 N N . ALA A 1 105 ? 12.182 5.712 -12.950 1.00 89.81 105 ALA A N 1
ATOM 832 C CA . ALA A 1 105 ? 11.945 6.279 -14.278 1.00 89.81 105 ALA A CA 1
ATOM 833 C C . ALA A 1 105 ? 13.162 6.181 -15.217 1.00 89.81 105 ALA A C 1
ATOM 835 O O . ALA A 1 105 ? 13.000 6.248 -16.431 1.00 89.81 105 ALA A O 1
ATOM 836 N N . GLU A 1 106 ? 14.369 6.025 -14.668 1.00 92.25 106 GLU A N 1
ATOM 837 C CA . GLU A 1 106 ? 15.636 6.055 -15.413 1.00 92.25 106 GLU A CA 1
ATOM 838 C C . GLU A 1 106 ? 16.392 4.723 -15.349 1.00 92.25 106 GLU A C 1
ATOM 840 O O . GLU A 1 106 ? 17.198 4.421 -16.223 1.00 92.25 106 GLU A O 1
ATOM 845 N N . SER A 1 107 ? 16.107 3.878 -14.355 1.00 93.56 107 SER A N 1
ATOM 846 C CA . SER A 1 107 ? 16.732 2.558 -14.203 1.00 93.56 107 SER A CA 1
ATOM 847 C C . SER A 1 107 ? 16.327 1.571 -15.306 1.00 93.56 107 SER A C 1
ATOM 849 O O . SER A 1 107 ? 16.924 0.504 -15.466 1.00 93.56 107 SER A O 1
ATOM 851 N N . GLY A 1 108 ? 15.281 1.905 -16.067 1.00 93.31 108 GLY A N 1
ATOM 852 C CA . GLY A 1 108 ? 14.621 1.007 -17.006 1.00 93.31 108 GLY A CA 1
ATOM 853 C C . GLY A 1 108 ? 13.888 -0.137 -16.306 1.00 93.31 108 GLY A C 1
ATOM 854 O O . GLY A 1 108 ? 13.689 -1.173 -16.935 1.00 93.31 108 GLY A O 1
ATOM 855 N N . LEU A 1 109 ? 13.565 0.023 -15.015 1.00 96.06 109 LEU A N 1
ATOM 856 C CA . LEU A 1 109 ? 12.676 -0.863 -14.265 1.00 96.06 109 LEU A CA 1
ATOM 857 C C . LEU A 1 109 ? 11.278 -0.861 -14.879 1.00 96.06 109 LEU A C 1
ATOM 859 O O . LEU A 1 109 ? 10.684 -1.918 -15.024 1.00 96.06 109 LEU A O 1
ATOM 863 N N . ILE A 1 110 ? 10.753 0.312 -15.226 1.00 96.69 110 ILE A N 1
ATOM 864 C CA . ILE A 1 110 ? 9.409 0.456 -15.785 1.00 96.69 110 ILE A CA 1
ATOM 865 C C . ILE A 1 110 ? 9.503 0.290 -17.304 1.00 96.69 110 ILE A C 1
ATOM 867 O O . ILE A 1 110 ? 10.080 1.140 -17.981 1.00 96.69 110 ILE A O 1
ATOM 871 N N . ALA A 1 111 ? 8.944 -0.800 -17.828 1.00 95.62 111 ALA A N 1
ATOM 872 C CA . ALA A 1 111 ? 8.896 -1.074 -19.263 1.00 95.62 111 ALA A CA 1
ATOM 873 C C . ALA A 1 111 ? 7.717 -0.348 -19.933 1.00 95.62 111 ALA A C 1
ATOM 875 O O . ALA A 1 111 ? 7.854 0.159 -21.044 1.00 95.62 111 ALA A O 1
ATOM 876 N N . ASP A 1 112 ? 6.583 -0.248 -19.231 1.00 96.25 112 ASP A N 1
ATOM 877 C CA . ASP A 1 112 ? 5.392 0.479 -19.678 1.00 96.25 112 ASP A CA 1
ATOM 878 C C . ASP A 1 112 ? 4.877 1.424 -18.574 1.00 96.25 112 ASP A C 1
ATOM 880 O O . ASP A 1 112 ? 4.150 1.002 -17.669 1.00 96.25 112 ASP A O 1
ATOM 884 N N . PRO A 1 113 ? 5.214 2.727 -18.635 1.00 94.81 113 PRO A N 1
ATOM 885 C CA . PRO A 1 113 ? 4.739 3.713 -17.666 1.00 94.81 113 PRO A CA 1
ATOM 886 C C . PRO A 1 113 ? 3.223 3.930 -17.684 1.00 94.81 113 PRO A C 1
ATOM 888 O O . PRO A 1 113 ? 2.661 4.382 -16.687 1.00 94.81 113 PRO A O 1
ATOM 891 N N . THR A 1 114 ? 2.546 3.619 -18.793 1.00 96.88 114 THR A N 1
ATOM 892 C CA . THR A 1 114 ? 1.091 3.802 -18.916 1.00 96.88 114 THR A CA 1
ATOM 893 C C . THR A 1 114 ? 0.307 2.722 -18.172 1.00 96.88 114 THR A C 1
ATOM 895 O O . THR A 1 114 ? -0.865 2.913 -17.851 1.00 96.88 114 THR A O 1
ATOM 898 N N . ALA A 1 115 ? 0.969 1.613 -17.833 1.00 97.38 115 ALA A N 1
ATOM 899 C CA . ALA A 1 115 ? 0.401 0.517 -17.065 1.00 97.38 115 ALA A CA 1
ATOM 900 C C . ALA A 1 115 ? 0.494 0.709 -15.540 1.00 97.38 115 ALA A C 1
ATOM 902 O O . ALA A 1 115 ? 0.026 -0.163 -14.803 1.00 97.38 115 ALA A O 1
ATOM 903 N N . ILE A 1 116 ? 1.056 1.824 -15.047 1.00 97.38 116 ILE A N 1
ATOM 904 C CA . ILE A 1 116 ? 1.013 2.162 -13.617 1.00 97.38 116 ILE A CA 1
ATOM 905 C C . ILE A 1 116 ? -0.447 2.354 -13.209 1.00 97.38 116 ILE A C 1
ATOM 907 O O . ILE A 1 116 ? -1.150 3.231 -13.710 1.00 97.38 116 ILE A O 1
ATOM 911 N N . ARG A 1 117 ? -0.905 1.531 -12.269 1.00 97.69 117 ARG A N 1
ATOM 912 C CA . ARG A 1 117 ? -2.262 1.591 -11.732 1.00 97.69 117 ARG A CA 1
ATOM 913 C C . ARG A 1 117 ? -2.230 2.198 -10.347 1.00 97.69 117 ARG A C 1
ATOM 915 O O . ARG A 1 117 ? -1.350 1.892 -9.552 1.00 97.69 117 ARG A O 1
ATOM 922 N N . GLN A 1 118 ? -3.232 3.009 -10.038 1.00 97.00 118 GLN A N 1
ATOM 923 C CA . GLN A 1 118 ? -3.423 3.567 -8.708 1.00 97.00 118 GLN A CA 1
ATOM 924 C C . GLN A 1 118 ? -4.685 2.982 -8.087 1.00 97.00 118 GLN A C 1
ATOM 926 O O . GLN A 1 118 ? -5.745 2.958 -8.714 1.00 97.00 118 GLN A O 1
ATOM 931 N N . MET A 1 119 ? -4.581 2.519 -6.846 1.00 96.94 119 MET A N 1
ATOM 932 C CA . MET A 1 119 ? -5.755 2.110 -6.089 1.00 96.94 119 MET A CA 1
ATOM 933 C C . MET A 1 119 ? -6.666 3.321 -5.828 1.00 96.94 119 MET A C 1
ATOM 935 O O . MET A 1 119 ? -6.171 4.372 -5.408 1.00 96.94 119 MET A O 1
ATOM 939 N N . PRO A 1 120 ? -7.989 3.203 -6.038 1.00 94.62 120 PRO A N 1
ATOM 940 C CA . PRO A 1 120 ? -8.932 4.225 -5.604 1.00 94.62 120 PRO A CA 1
ATOM 941 C C . PRO A 1 120 ? -8.886 4.424 -4.084 1.00 94.62 120 PRO A C 1
ATOM 943 O O . PRO A 1 120 ? -8.533 3.511 -3.334 1.00 94.62 120 PRO A O 1
ATOM 946 N N . ALA A 1 121 ? -9.287 5.607 -3.615 1.00 89.44 121 ALA A N 1
ATOM 947 C CA . ALA A 1 121 ? -9.557 5.796 -2.193 1.00 89.44 121 ALA A CA 1
ATOM 948 C C . ALA A 1 121 ? -10.643 4.808 -1.733 1.00 89.44 121 ALA A C 1
ATOM 950 O O . ALA A 1 121 ? -11.537 4.470 -2.509 1.00 89.44 121 ALA A O 1
ATOM 951 N N . TYR A 1 122 ? -10.544 4.348 -0.487 1.00 90.94 122 TYR A N 1
ATOM 952 C CA . TYR A 1 122 ? -11.403 3.327 0.130 1.00 90.94 122 TYR A CA 1
ATOM 953 C C . TYR A 1 122 ? -11.334 1.926 -0.496 1.00 90.94 122 TYR A C 1
ATOM 955 O O . TYR A 1 122 ? -11.929 0.996 0.042 1.00 90.94 122 TYR A O 1
ATOM 963 N N . ALA A 1 123 ? -10.598 1.729 -1.594 1.00 95.31 123 ALA A N 1
ATOM 964 C CA . ALA A 1 123 ? -10.404 0.396 -2.143 1.00 95.31 123 ALA A CA 1
ATOM 965 C C . ALA A 1 123 ? -9.519 -0.443 -1.212 1.00 95.31 123 ALA A C 1
ATOM 967 O O . ALA A 1 123 ? -8.465 0.010 -0.751 1.00 95.31 123 ALA A O 1
ATOM 968 N N . VAL A 1 124 ? -9.935 -1.690 -0.993 1.00 96.50 124 VAL A N 1
ATOM 969 C CA . VAL A 1 124 ? -9.181 -2.685 -0.230 1.00 96.50 124 VAL A CA 1
ATOM 970 C C . VAL A 1 124 ? -8.359 -3.513 -1.206 1.00 96.50 124 VAL A C 1
ATOM 972 O O . VAL A 1 124 ? -8.895 -4.150 -2.110 1.00 96.50 124 VAL A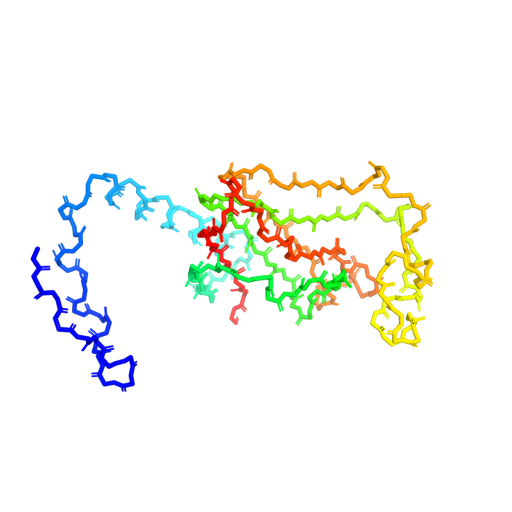 O 1
ATOM 975 N N . GLY A 1 125 ? -7.042 -3.479 -1.040 1.00 97.19 125 GLY A N 1
ATOM 976 C CA . GLY A 1 125 ? -6.102 -4.266 -1.827 1.00 97.19 125 GLY A CA 1
ATOM 977 C C . GLY A 1 125 ? -5.512 -5.365 -0.971 1.00 97.19 125 GLY A C 1
ATOM 978 O O . GLY A 1 125 ? -5.029 -5.089 0.125 1.00 97.19 125 GLY A O 1
ATOM 979 N N . LEU A 1 126 ? -5.518 -6.592 -1.482 1.00 97.50 126 LEU A N 1
ATOM 980 C CA . LEU A 1 126 ? -4.821 -7.713 -0.874 1.00 97.50 126 LEU A CA 1
ATOM 981 C C . LEU A 1 126 ? -3.625 -8.092 -1.745 1.00 97.50 126 LEU A C 1
ATOM 983 O O . LEU A 1 126 ? -3.782 -8.494 -2.896 1.00 97.50 126 LEU A O 1
ATOM 987 N N . MET A 1 127 ? -2.428 -7.921 -1.197 1.00 96.88 127 MET A N 1
ATOM 988 C CA . MET A 1 127 ? -1.169 -8.022 -1.927 1.00 96.88 127 MET A CA 1
ATOM 989 C C . MET A 1 127 ? -0.397 -9.238 -1.427 1.00 96.88 127 MET A C 1
ATOM 991 O O . MET A 1 127 ? -0.082 -9.313 -0.240 1.00 96.88 127 MET A O 1
ATOM 995 N N . LYS A 1 128 ? -0.065 -10.176 -2.319 1.00 96.94 128 LYS A N 1
ATOM 996 C CA . LYS A 1 128 ? 0.895 -11.241 -2.003 1.00 96.94 128 LYS A CA 1
ATOM 997 C C . LYS A 1 128 ? 2.306 -10.666 -2.000 1.00 96.94 128 LYS A C 1
ATOM 999 O O . LYS A 1 128 ? 2.683 -9.948 -2.930 1.00 96.94 128 LYS A O 1
ATOM 1004 N N . GLY A 1 129 ? 3.067 -10.970 -0.957 1.00 96.94 129 GLY A N 1
ATOM 1005 C CA . GLY A 1 129 ? 4.482 -10.630 -0.880 1.00 96.94 129 GLY A CA 1
ATOM 1006 C C . GLY A 1 129 ? 5.374 -11.810 -1.259 1.00 96.94 129 GLY A C 1
ATOM 1007 O O . GLY A 1 129 ? 4.919 -12.835 -1.766 1.00 96.94 129 GLY A O 1
ATOM 1008 N N . GLU A 1 130 ? 6.668 -11.638 -1.020 1.00 96.38 130 GLU A N 1
ATOM 1009 C CA . GLU A 1 130 ? 7.705 -12.622 -1.352 1.00 96.38 130 GLU A CA 1
ATOM 1010 C C . GLU A 1 130 ? 7.726 -13.834 -0.414 1.00 96.38 130 GLU A C 1
ATOM 1012 O O . GLU A 1 130 ? 8.234 -14.880 -0.793 1.00 96.38 130 GLU A O 1
ATOM 1017 N N . ASN A 1 131 ? 7.186 -13.712 0.804 1.00 96.56 131 ASN A N 1
ATOM 1018 C CA . ASN A 1 131 ? 7.216 -14.803 1.787 1.00 96.56 131 ASN A CA 1
ATOM 1019 C C . ASN A 1 131 ? 5.943 -15.665 1.741 1.00 96.56 131 ASN A C 1
ATOM 1021 O O . ASN A 1 131 ? 5.674 -16.411 2.682 1.00 96.56 131 ASN A O 1
ATOM 1025 N N . TRP A 1 132 ? 5.107 -15.510 0.712 1.00 96.50 132 TRP A N 1
ATOM 1026 C CA . TRP A 1 132 ? 3.986 -16.416 0.489 1.00 96.50 132 TRP A CA 1
ATOM 1027 C C . TRP A 1 132 ? 4.507 -17.699 -0.148 1.00 96.50 132 TRP A C 1
ATOM 1029 O O . TRP A 1 132 ? 5.211 -17.633 -1.152 1.00 96.50 132 TRP A O 1
ATOM 1039 N N . GLU A 1 133 ? 4.128 -18.848 0.407 1.00 94.81 133 GLU A N 1
ATOM 1040 C CA . GLU A 1 133 ? 4.565 -20.158 -0.078 1.00 94.81 133 GLU A CA 1
ATOM 1041 C C . GLU A 1 133 ? 4.205 -20.352 -1.560 1.00 94.81 133 GLU A C 1
ATOM 1043 O O . GLU A 1 133 ? 3.031 -20.283 -1.947 1.00 94.81 133 GLU A O 1
ATOM 1048 N N . GLY A 1 134 ? 5.223 -20.560 -2.400 1.00 95.81 134 GLY A N 1
ATOM 1049 C CA . GLY A 1 134 ? 5.061 -20.716 -3.847 1.00 95.81 134 GLY A CA 1
ATOM 1050 C C . GLY A 1 134 ? 4.898 -19.403 -4.623 1.00 95.81 134 GLY A C 1
ATOM 1051 O O . GLY A 1 134 ? 4.501 -19.435 -5.787 1.00 95.81 134 GLY A O 1
ATOM 1052 N N . ASN A 1 135 ? 5.157 -18.249 -3.998 1.00 95.88 135 ASN A N 1
ATOM 1053 C CA . ASN A 1 135 ? 5.161 -16.925 -4.637 1.00 95.88 135 ASN A CA 1
ATOM 1054 C C . ASN A 1 135 ? 6.539 -16.240 -4.553 1.00 95.88 135 ASN A C 1
ATOM 1056 O O . ASN A 1 135 ? 6.646 -15.017 -4.696 1.00 95.88 135 ASN A O 1
ATOM 1060 N N . GLU A 1 136 ? 7.593 -17.010 -4.292 1.00 94.88 136 GLU A N 1
ATOM 1061 C CA . GLU A 1 136 ? 8.964 -16.522 -4.230 1.00 94.88 136 GLU A CA 1
ATOM 1062 C C . GLU A 1 136 ? 9.353 -15.936 -5.585 1.00 94.88 136 GLU A C 1
ATOM 1064 O O . GLU A 1 136 ? 9.185 -16.558 -6.632 1.00 94.88 136 GLU A O 1
ATOM 1069 N N . GLY A 1 137 ? 9.865 -14.712 -5.590 1.00 94.31 137 GLY A N 1
ATOM 1070 C CA . GLY A 1 137 ? 10.170 -14.021 -6.829 1.00 94.31 137 GLY A CA 1
ATOM 1071 C C . GLY A 1 137 ? 8.935 -13.525 -7.587 1.00 94.31 137 GLY A C 1
ATOM 1072 O O . GLY A 1 137 ? 9.101 -13.111 -8.731 1.00 94.31 137 GLY A O 1
ATOM 1073 N N . HIS A 1 138 ? 7.745 -13.502 -6.973 1.00 95.62 138 HIS A N 1
ATOM 1074 C CA . HIS A 1 138 ? 6.485 -13.064 -7.596 1.00 95.62 138 HIS A CA 1
ATOM 1075 C C . HIS A 1 138 ? 5.623 -12.158 -6.691 1.00 95.62 138 HIS A C 1
ATOM 1077 O O . HIS A 1 138 ? 4.421 -11.996 -6.906 1.00 95.62 138 HIS A O 1
ATOM 1083 N N . GLY A 1 139 ? 6.206 -11.541 -5.657 1.00 97.25 139 GLY A N 1
ATOM 1084 C CA . GLY A 1 139 ? 5.526 -10.510 -4.865 1.00 97.25 139 GLY A CA 1
ATOM 1085 C C . GLY A 1 139 ? 5.016 -9.338 -5.719 1.00 97.25 139 GLY A C 1
ATOM 1086 O O . GLY A 1 139 ? 5.661 -8.943 -6.696 1.00 97.25 139 GLY A O 1
ATOM 1087 N N . LEU A 1 140 ? 3.871 -8.762 -5.332 1.00 97.81 140 LEU A N 1
ATOM 1088 C CA . LEU A 1 140 ? 3.267 -7.629 -6.039 1.00 97.81 140 LEU A CA 1
ATOM 1089 C C . LEU A 1 140 ? 4.176 -6.396 -5.976 1.00 97.81 140 LEU A C 1
ATOM 1091 O O . LEU A 1 140 ? 4.489 -5.888 -4.892 1.00 97.81 140 LEU A O 1
ATOM 1095 N N . VAL A 1 141 ? 4.521 -5.867 -7.148 1.00 97.88 141 VAL A N 1
ATOM 1096 C CA . VAL A 1 141 ? 5.295 -4.633 -7.265 1.00 97.88 141 VAL A CA 1
ATOM 1097 C C . VAL A 1 141 ? 4.402 -3.419 -7.058 1.00 97.88 141 VAL A C 1
ATOM 1099 O O . VAL A 1 141 ? 3.461 -3.170 -7.815 1.00 97.88 141 VAL A O 1
ATOM 1102 N N . HIS A 1 142 ? 4.717 -2.643 -6.025 1.00 97.88 142 HIS A N 1
ATOM 1103 C CA . HIS A 1 142 ? 3.936 -1.480 -5.627 1.00 97.88 142 HIS A CA 1
ATOM 1104 C C . HIS A 1 142 ? 4.806 -0.385 -4.997 1.00 97.88 142 HIS A C 1
ATOM 1106 O O . HIS A 1 142 ? 5.980 -0.590 -4.678 1.00 97.88 142 HIS A O 1
ATOM 1112 N N . ARG A 1 143 ? 4.240 0.815 -4.841 1.00 97.00 143 ARG A N 1
ATOM 1113 C CA . ARG A 1 143 ? 4.886 1.946 -4.168 1.00 97.00 143 ARG A CA 1
ATOM 1114 C C . ARG A 1 143 ? 3.884 2.876 -3.501 1.00 97.00 143 ARG A C 1
ATOM 1116 O O . ARG A 1 143 ? 2.701 2.930 -3.838 1.00 97.00 143 ARG A O 1
ATOM 1123 N N . SER A 1 144 ? 4.387 3.661 -2.557 1.00 95.12 144 SER A N 1
ATOM 1124 C CA . SER A 1 144 ? 3.660 4.814 -2.036 1.00 95.12 144 SER A CA 1
ATOM 1125 C C . SER A 1 144 ? 3.823 5.969 -3.025 1.00 95.12 144 SER A C 1
ATOM 1127 O O . SER A 1 144 ? 4.950 6.445 -3.160 1.00 95.12 144 SER A O 1
ATOM 1129 N N . PRO A 1 145 ? 2.752 6.464 -3.666 1.00 92.94 145 PRO A N 1
ATOM 1130 C CA . PRO A 1 145 ? 2.867 7.634 -4.527 1.00 92.94 145 PRO A CA 1
ATOM 1131 C C . PRO A 1 145 ? 3.274 8.870 -3.731 1.00 92.94 145 PRO A C 1
ATOM 1133 O O . PRO A 1 145 ? 3.052 8.965 -2.514 1.00 92.94 145 PRO A O 1
ATOM 1136 N N . GLN A 1 146 ? 3.858 9.828 -4.443 1.00 92.56 146 GLN A N 1
ATOM 1137 C CA . GLN A 1 146 ? 4.195 11.130 -3.893 1.00 92.56 146 GLN A CA 1
ATOM 1138 C C . GLN A 1 146 ? 2.909 11.949 -3.675 1.00 92.56 146 GLN A C 1
ATOM 1140 O O . GLN A 1 146 ? 2.089 12.041 -4.590 1.00 92.56 146 GLN A O 1
ATOM 1145 N N . PRO A 1 147 ? 2.716 12.567 -2.495 1.00 91.06 147 PRO A N 1
ATOM 1146 C CA . PRO A 1 147 ? 1.612 13.497 -2.283 1.00 91.06 147 PRO A CA 1
ATOM 1147 C C . PRO A 1 147 ? 1.630 14.652 -3.287 1.00 91.06 147 PRO A C 1
ATOM 1149 O O . PRO A 1 147 ? 2.694 15.125 -3.690 1.00 91.06 147 PRO A O 1
ATOM 1152 N N . THR A 1 148 ? 0.447 15.131 -3.660 1.00 90.62 148 THR A N 1
ATOM 1153 C CA . THR A 1 148 ? 0.275 16.249 -4.599 1.00 90.62 148 THR A CA 1
ATOM 1154 C C . THR A 1 148 ? -0.241 17.485 -3.869 1.00 90.62 148 THR A C 1
ATOM 1156 O O . THR A 1 148 ? -0.711 17.393 -2.737 1.00 90.62 148 THR A O 1
ATOM 1159 N N . ALA A 1 149 ? -0.216 18.656 -4.513 1.00 90.06 149 ALA A N 1
ATOM 1160 C CA . ALA A 1 149 ? -0.788 19.871 -3.925 1.00 90.06 149 ALA A CA 1
ATOM 1161 C C . ALA A 1 149 ? -2.290 19.725 -3.594 1.00 90.06 149 ALA A C 1
ATOM 1163 O O . ALA A 1 149 ? -2.763 20.301 -2.618 1.00 90.06 149 ALA A O 1
ATOM 1164 N N . VAL A 1 150 ? -3.026 18.928 -4.380 1.00 90.50 150 VAL A N 1
ATOM 1165 C CA . VAL A 1 150 ? -4.464 18.665 -4.185 1.00 90.50 150 VAL A CA 1
ATOM 1166 C C . VAL A 1 150 ? -4.741 17.511 -3.216 1.00 90.50 150 VAL A C 1
ATOM 1168 O O . VAL A 1 150 ? -5.777 17.495 -2.560 1.00 90.50 150 VAL A O 1
ATOM 1171 N N . GLN A 1 151 ? -3.814 16.559 -3.088 1.00 89.44 151 GLN A N 1
ATOM 1172 C CA . GLN A 1 151 ? -3.882 15.440 -2.145 1.00 89.44 151 GLN A CA 1
ATOM 1173 C C . GLN A 1 151 ? -2.589 15.384 -1.312 1.00 89.44 151 GLN A C 1
ATOM 1175 O O . GLN A 1 151 ? -1.775 14.472 -1.486 1.00 89.44 151 GLN A O 1
ATOM 1180 N N . PRO A 1 152 ? -2.374 16.362 -0.408 1.00 90.88 152 PRO A N 1
ATOM 1181 C CA . PRO A 1 152 ? -1.100 16.528 0.293 1.00 90.88 152 PRO A CA 1
ATOM 1182 C C . PRO A 1 152 ? -0.901 15.520 1.425 1.00 90.88 152 PRO A C 1
ATOM 1184 O O . PRO A 1 152 ? 0.204 15.384 1.946 1.00 90.88 152 PRO A O 1
ATOM 1187 N N . ARG A 1 153 ? -1.967 14.826 1.839 1.00 91.94 153 ARG A N 1
ATOM 1188 C CA . ARG A 1 153 ? -1.928 13.822 2.902 1.00 91.94 153 ARG A CA 1
ATOM 1189 C C . ARG A 1 153 ? -2.806 12.632 2.551 1.00 91.94 153 ARG A C 1
ATOM 1191 O O . ARG A 1 153 ? -3.810 12.789 1.855 1.00 91.94 153 ARG A O 1
ATOM 1198 N N . ARG A 1 154 ? -2.457 11.464 3.086 1.00 92.38 154 ARG A N 1
ATOM 1199 C CA . ARG A 1 154 ? -3.306 10.271 3.044 1.00 92.38 154 ARG A CA 1
ATOM 1200 C C . ARG A 1 154 ? -3.398 9.564 4.388 1.00 92.38 154 ARG A C 1
ATOM 1202 O O . ARG A 1 154 ? -2.435 9.585 5.154 1.00 92.38 154 ARG A O 1
ATOM 1209 N N . LEU A 1 155 ? -4.536 8.925 4.643 1.00 93.38 155 LEU A N 1
ATOM 1210 C CA . LEU A 1 155 ? -4.740 8.016 5.770 1.00 93.38 155 LEU A CA 1
ATOM 1211 C C . LEU A 1 155 ? -4.648 6.580 5.257 1.00 93.38 155 LEU A C 1
ATOM 1213 O O . LEU A 1 155 ? -5.487 6.148 4.468 1.00 93.38 155 LEU A O 1
ATOM 1217 N N . LEU A 1 156 ? -3.612 5.865 5.684 1.00 95.25 156 LEU A N 1
ATOM 1218 C CA . LEU A 1 156 ? -3.304 4.513 5.238 1.00 95.25 156 LEU A CA 1
ATOM 1219 C C . LEU A 1 156 ? -3.520 3.516 6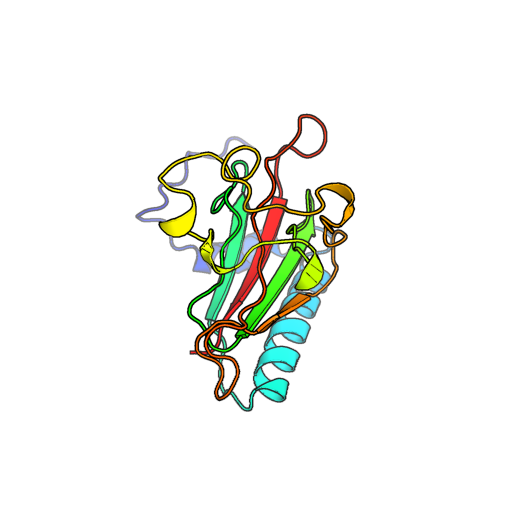.376 1.00 95.25 156 LEU A C 1
ATOM 1221 O O . LEU A 1 156 ? -2.902 3.657 7.433 1.00 95.25 156 LEU A O 1
ATOM 1225 N N . LEU A 1 157 ? -4.337 2.499 6.126 1.00 96.94 157 LEU A N 1
ATOM 1226 C CA . LEU A 1 157 ? -4.441 1.290 6.935 1.00 96.94 157 LEU A CA 1
ATOM 1227 C C . LEU A 1 157 ? -3.693 0.156 6.229 1.00 96.94 157 LEU A C 1
ATOM 1229 O O . LEU A 1 157 ? -3.874 -0.057 5.028 1.00 96.94 157 LEU A O 1
ATOM 1233 N N . THR A 1 158 ? -2.882 -0.586 6.975 1.00 97.88 158 THR A N 1
ATOM 1234 C CA . THR A 1 158 ? -2.310 -1.860 6.529 1.00 97.88 158 THR A CA 1
ATOM 1235 C C . THR A 1 158 ? -2.528 -2.939 7.575 1.00 97.88 158 THR A C 1
ATOM 1237 O O . THR A 1 158 ? -2.378 -2.655 8.767 1.00 97.88 158 THR A O 1
ATOM 1240 N N . LEU A 1 159 ? -2.816 -4.158 7.120 1.00 98.38 159 LEU A N 1
ATOM 1241 C CA . LEU A 1 159 ? -2.866 -5.360 7.951 1.00 98.38 159 LEU A CA 1
ATOM 1242 C C . LEU A 1 159 ? -1.852 -6.378 7.434 1.00 98.38 159 LEU A C 1
ATOM 1244 O O . LEU A 1 159 ? -1.826 -6.656 6.235 1.00 98.38 159 LEU A O 1
ATOM 1248 N N . ASP A 1 160 ? -1.057 -6.928 8.344 1.00 97.56 160 ASP A N 1
ATOM 1249 C CA . ASP A 1 160 ? -0.091 -7.996 8.082 1.00 97.56 160 ASP A CA 1
ATOM 1250 C C . ASP A 1 160 ? -0.409 -9.217 8.958 1.00 97.56 160 ASP A C 1
ATOM 1252 O O . ASP A 1 160 ? -1.011 -9.088 10.027 1.00 97.56 160 ASP A O 1
ATOM 1256 N N . MET A 1 161 ? 0.012 -10.409 8.533 1.00 94.38 161 MET A N 1
ATOM 1257 C CA . MET A 1 161 ? -0.017 -11.592 9.406 1.00 94.38 161 MET A CA 1
ATOM 1258 C C . MET A 1 161 ? 1.018 -11.448 10.533 1.00 94.38 161 MET A C 1
ATOM 1260 O O . MET A 1 161 ? 2.115 -10.940 10.285 1.00 94.38 161 MET A O 1
ATOM 1264 N N . LEU A 1 162 ? 0.666 -11.904 11.741 1.00 86.31 162 LEU A N 1
ATOM 1265 C CA . LEU A 1 162 ? 1.560 -12.005 12.904 1.00 86.31 162 LEU A CA 1
ATOM 1266 C C . LEU A 1 162 ? 2.150 -13.410 13.051 1.00 86.31 162 LEU A C 1
ATOM 1268 O O . LEU A 1 162 ? 1.447 -14.386 12.693 1.00 86.31 162 LEU A O 1
#

Foldseek 3Di:
DDDDDDDPVPDPPVVVVVVCPPPPCPVVVVVVVVVVQVVVCVVVVHPGWDKDKDKDLFWPFAAWDFDPAQKKKKAWQDFWAKKFADPVQFDLCCPDCVLVPDGCVPSRRGNHPVRIDTDDHGDIDMWGGCNHVPCHSPTTTITGHGADPVRSIIIMMMIGGD

pLDDT: mean 89.09, std 13.24, range [39.91, 98.38]

Secondary structure (DSSP, 8-state):
--PPPP-TTT--GGGGTTTGGGSTTHHHHHHHHHHHHHHHHHHTT-S-EEEEEEEESS-SS-S-B--SSSEEEEEEEESSPPEE--GGGB-GGGSGGGGTT--TTTTT-BS-GGG-EEPPTT-EEEEE-TTSTT-TT-PPPEEPPPP-SSS--EEEEEEEE-

Radius of gyration: 17.98 Å; chains: 1; bounding box: 41×46×47 Å

InterPro domains:
  IPR014955 Protein of unknown function DUF1826 [PF08856] (12-160)

Organism: NCBI:txid438856